Protein AF-A0A511N203-F1 (afdb_monomer_lite)

pLDDT: mean 80.78, std 5.79, range [61.34, 89.25]

Foldseek 3Di:
DKKFFADDDPFFTDGDIDDDPDLQSVLVVVLVNRLVSGDPVVNVVSVVDDPQVVQVVVQVVLCVVQVDDQDRDPDSVSVQVVCVVSVRMDDDD

Organism: Deinococcus cellulosilyticus (strain DSM 18568 / NBRC 106333 / KACC 11606 / 5516J-15) (NCBI:txid1223518)

Sequence (93 aa):
MKFHVNIQTRQVVVNETIEGENEEQIWRQARKEIEQRSPFLVRSAIKLMGDRSIWERITEYVNEKNGLQEPVPTNAREFIEMGVRSGYITRLE

Structure (mmCIF, N/CA/C/O backbone):
data_AF-A0A511N203-F1
#
_entry.id   AF-A0A511N203-F1
#
loop_
_atom_site.group_PDB
_atom_site.id
_atom_site.type_symbol
_atom_site.label_atom_id
_atom_site.label_alt_id
_atom_site.label_comp_id
_atom_site.label_asym_id
_atom_site.label_entity_id
_atom_site.label_seq_id
_atom_site.pdbx_PDB_ins_code
_atom_site.Cartn_x
_atom_site.Cartn_y
_atom_site.Cartn_z
_atom_site.occupancy
_atom_site.B_iso_or_equiv
_atom_site.auth_seq_id
_atom_site.auth_comp_id
_atom_site.auth_asym_id
_atom_site.auth_atom_id
_atom_site.pdbx_PDB_model_num
ATOM 1 N N . MET A 1 1 ? 0.661 -7.543 -16.523 1.00 78.50 1 MET A N 1
ATOM 2 C CA . MET A 1 1 ? 0.298 -8.161 -15.231 1.00 78.50 1 MET A CA 1
ATOM 3 C C . MET A 1 1 ? -0.942 -7.468 -14.701 1.00 78.50 1 MET A C 1
ATOM 5 O O . MET A 1 1 ? -1.030 -6.246 -14.816 1.00 78.50 1 MET A O 1
ATOM 9 N N .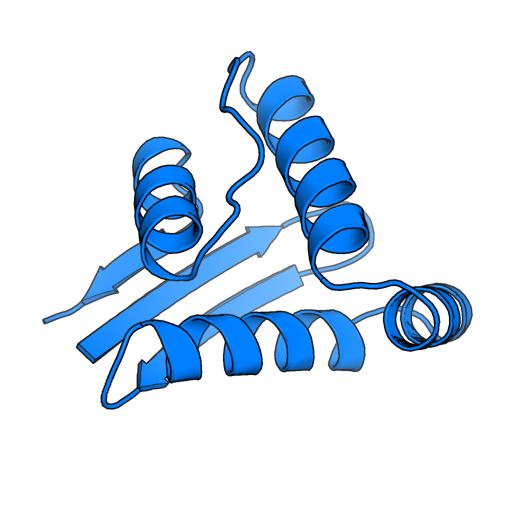 LYS A 1 2 ? -1.886 -8.222 -14.136 1.00 81.56 2 LYS A N 1
ATOM 10 C CA . LYS A 1 2 ? -3.151 -7.686 -13.635 1.00 81.56 2 LYS A CA 1
ATOM 11 C C . LYS A 1 2 ? -3.316 -8.051 -12.162 1.00 81.56 2 LYS A C 1
ATOM 13 O O . LYS A 1 2 ? -3.010 -9.157 -11.734 1.00 81.56 2 LYS A O 1
ATOM 18 N N . PHE A 1 3 ? -3.754 -7.104 -11.348 1.00 80.25 3 PHE A N 1
ATOM 19 C CA . PHE A 1 3 ? -3.920 -7.308 -9.914 1.00 80.25 3 PHE A CA 1
ATOM 20 C C . PHE A 1 3 ? -5.246 -6.725 -9.482 1.00 80.25 3 PHE A C 1
ATOM 22 O O . PHE A 1 3 ? -5.537 -5.567 -9.754 1.00 80.25 3 PHE A O 1
ATOM 29 N N . HIS A 1 4 ? -6.053 -7.512 -8.792 1.00 79.69 4 HIS A N 1
ATOM 30 C CA . HIS A 1 4 ? -7.196 -6.981 -8.078 1.00 79.69 4 HIS A CA 1
ATOM 31 C C . HIS A 1 4 ? -6.745 -6.516 -6.696 1.00 79.69 4 HIS A C 1
ATOM 33 O O . HIS A 1 4 ? -6.198 -7.309 -5.934 1.00 79.69 4 HIS A O 1
ATOM 39 N N . VAL A 1 5 ? -6.951 -5.241 -6.388 1.00 77.50 5 VAL A N 1
ATOM 40 C CA . VAL A 1 5 ? -6.628 -4.622 -5.104 1.00 77.50 5 VAL A CA 1
ATOM 41 C C . VAL A 1 5 ? -7.933 -4.317 -4.389 1.00 77.50 5 VAL A C 1
ATOM 43 O O . VAL A 1 5 ? -8.720 -3.492 -4.851 1.00 77.50 5 VAL A O 1
ATOM 46 N N . ASN A 1 6 ? -8.137 -4.969 -3.251 1.00 79.44 6 ASN A N 1
ATOM 47 C CA . ASN A 1 6 ? -9.293 -4.781 -2.393 1.00 79.44 6 ASN A CA 1
ATOM 48 C C . ASN A 1 6 ? -8.822 -4.373 -0.995 1.00 79.44 6 ASN A C 1
ATOM 50 O O . ASN A 1 6 ? -8.491 -5.228 -0.184 1.00 79.44 6 ASN A O 1
ATOM 54 N N . ILE A 1 7 ? -8.781 -3.070 -0.721 1.00 70.06 7 ILE A N 1
ATOM 55 C CA . ILE A 1 7 ? -8.421 -2.470 0.564 1.00 70.06 7 ILE A CA 1
ATOM 56 C C . ILE A 1 7 ? -9.626 -1.700 1.092 1.00 70.06 7 ILE A C 1
ATOM 58 O O . ILE A 1 7 ? -10.038 -0.693 0.516 1.00 70.06 7 ILE A O 1
ATOM 62 N N . GLN A 1 8 ? -10.146 -2.116 2.243 1.00 67.19 8 GLN A N 1
ATOM 63 C CA . GLN A 1 8 ? -11.225 -1.414 2.926 1.00 67.19 8 GLN A CA 1
ATOM 64 C C . GLN A 1 8 ? -10.768 -0.966 4.313 1.00 67.19 8 GLN A C 1
ATOM 66 O O . GLN A 1 8 ? -10.602 -1.766 5.230 1.00 67.19 8 GLN A O 1
ATOM 71 N N . THR A 1 9 ? -10.596 0.343 4.473 1.00 65.94 9 THR A N 1
ATOM 72 C CA . THR A 1 9 ? -10.326 0.986 5.763 1.00 65.94 9 THR A CA 1
ATOM 73 C C . THR A 1 9 ? -11.520 1.843 6.191 1.00 65.94 9 THR A C 1
ATOM 75 O O . THR A 1 9 ? -12.491 1.998 5.453 1.00 65.94 9 THR A O 1
ATOM 78 N N . ARG A 1 10 ? -11.461 2.451 7.387 1.00 62.66 10 ARG A N 1
ATOM 79 C CA . ARG A 1 10 ? -12.500 3.399 7.841 1.00 62.66 10 ARG A CA 1
ATOM 80 C C . ARG A 1 10 ? -12.585 4.671 6.984 1.00 62.66 10 ARG A C 1
ATOM 82 O O . ARG A 1 10 ? -13.593 5.361 7.057 1.00 62.66 10 ARG A O 1
ATOM 89 N N . GLN A 1 11 ? -11.531 5.012 6.240 1.00 61.34 11 GLN A N 1
ATOM 90 C CA . GLN A 1 11 ? -11.403 6.299 5.538 1.00 61.34 11 GLN A CA 1
ATOM 91 C C . GLN A 1 11 ? -11.167 6.157 4.029 1.00 61.34 11 GLN A C 1
ATOM 93 O O . GLN A 1 11 ? -11.342 7.127 3.297 1.00 61.34 11 GLN A O 1
ATOM 98 N N . VAL A 1 12 ? -10.762 4.974 3.567 1.00 64.94 12 VAL A N 1
ATOM 99 C CA . VAL A 1 12 ? -10.359 4.700 2.183 1.00 64.94 12 VAL A CA 1
ATOM 100 C C . VAL A 1 12 ? -10.895 3.334 1.773 1.00 64.94 12 VAL 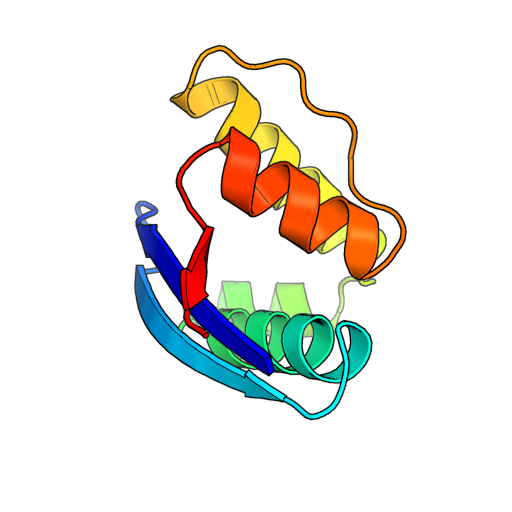A C 1
ATOM 102 O O . VAL A 1 12 ? -10.664 2.351 2.480 1.00 64.94 12 VAL A O 1
ATOM 105 N N . VAL A 1 13 ? -11.571 3.284 0.625 1.00 68.06 13 VAL A N 1
ATOM 106 C CA . VAL A 1 13 ? -11.997 2.046 -0.038 1.00 68.06 13 VAL A CA 1
ATOM 107 C C . VAL A 1 13 ? -11.363 2.005 -1.424 1.00 68.06 13 VAL A C 1
ATOM 109 O O . VAL A 1 13 ? -11.641 2.864 -2.261 1.00 68.06 13 VAL A O 1
ATOM 112 N N . VAL A 1 14 ? -10.514 1.011 -1.658 1.00 68.50 14 VAL A N 1
ATOM 113 C CA . VAL A 1 14 ? -9.939 0.676 -2.962 1.00 68.50 14 VAL A CA 1
ATOM 114 C C . VAL A 1 14 ? -10.458 -0.707 -3.314 1.00 68.50 14 VAL A C 1
ATOM 116 O O . VAL A 1 14 ? -10.207 -1.648 -2.578 1.00 68.50 14 VAL A O 1
ATOM 119 N N . ASN A 1 15 ? -11.214 -0.828 -4.394 1.00 76.25 15 ASN A N 1
ATOM 120 C CA . ASN A 1 15 ? -11.699 -2.111 -4.889 1.00 76.25 15 ASN A CA 1
ATOM 121 C C . ASN A 1 15 ? -11.626 -2.067 -6.409 1.00 76.25 15 ASN A C 1
ATOM 123 O O . ASN A 1 15 ? -12.604 -1.728 -7.073 1.00 76.25 15 ASN A O 1
ATOM 127 N N . GLU A 1 16 ? -10.427 -2.280 -6.937 1.00 77.25 16 GLU A N 1
ATOM 128 C CA . GLU A 1 16 ? -10.141 -2.054 -8.347 1.00 77.25 16 GLU A CA 1
ATOM 129 C C . GLU A 1 16 ? -9.175 -3.073 -8.906 1.00 77.25 16 GLU A C 1
ATOM 131 O O . GLU A 1 16 ? -8.403 -3.712 -8.195 1.00 77.25 16 GLU A O 1
ATOM 136 N N . THR A 1 17 ? -9.211 -3.202 -10.223 1.00 80.62 17 THR A N 1
ATOM 137 C CA . THR A 1 17 ? -8.211 -3.961 -10.942 1.00 80.62 17 THR A CA 1
ATOM 138 C C . THR A 1 17 ? -7.174 -3.013 -11.519 1.00 80.62 17 THR A C 1
ATOM 140 O O . THR A 1 17 ? -7.489 -2.154 -12.335 1.00 80.62 17 THR A O 1
ATOM 143 N N . ILE A 1 18 ? -5.933 -3.190 -11.081 1.00 81.31 18 ILE A N 1
ATOM 144 C CA . ILE A 1 18 ? -4.767 -2.450 -11.533 1.00 81.31 18 ILE A CA 1
ATOM 145 C C . ILE A 1 18 ? -4.033 -3.294 -12.573 1.00 81.31 18 ILE A C 1
ATOM 147 O O . ILE A 1 18 ? -3.671 -4.444 -12.320 1.00 81.31 18 ILE A O 1
ATOM 151 N N . GLU A 1 19 ? -3.797 -2.709 -13.740 1.00 81.44 19 GLU A N 1
ATOM 152 C CA . GLU A 1 19 ? -3.015 -3.307 -14.818 1.00 81.44 19 GLU A CA 1
ATOM 153 C C . GLU A 1 19 ? -1.696 -2.551 -14.984 1.00 81.44 19 GLU A C 1
ATOM 155 O O . GLU A 1 19 ? -1.644 -1.327 -14.870 1.00 81.44 19 GLU A O 1
ATOM 160 N N . GLY A 1 20 ? -0.620 -3.292 -15.234 1.00 78.44 20 GLY A N 1
ATOM 161 C CA . GLY A 1 20 ? 0.709 -2.728 -15.436 1.00 78.44 20 GLY A CA 1
ATOM 162 C C . GLY A 1 20 ? 1.640 -3.705 -16.142 1.00 78.44 20 GLY A C 1
ATOM 163 O O . GLY A 1 20 ? 1.485 -4.927 -16.057 1.00 78.44 20 GLY A O 1
ATOM 164 N N . GLU A 1 21 ? 2.626 -3.164 -16.846 1.00 81.88 21 GLU A N 1
ATOM 165 C CA . GLU A 1 21 ? 3.656 -3.937 -17.549 1.00 81.88 21 GLU A CA 1
ATOM 166 C C . GLU A 1 21 ? 4.667 -4.556 -16.573 1.00 81.88 21 GLU A C 1
ATOM 168 O O . GLU A 1 21 ? 5.293 -5.567 -16.880 1.00 81.88 21 GLU A O 1
ATOM 173 N N . ASN A 1 22 ? 4.809 -3.963 -15.384 1.00 84.31 22 ASN A N 1
ATOM 174 C CA . ASN A 1 22 ? 5.688 -4.419 -14.313 1.00 84.31 22 ASN A CA 1
ATOM 175 C C . ASN A 1 22 ? 5.159 -4.014 -12.927 1.00 84.31 22 ASN A C 1
ATOM 177 O O . ASN A 1 22 ? 4.264 -3.180 -12.791 1.00 84.31 22 ASN A O 1
A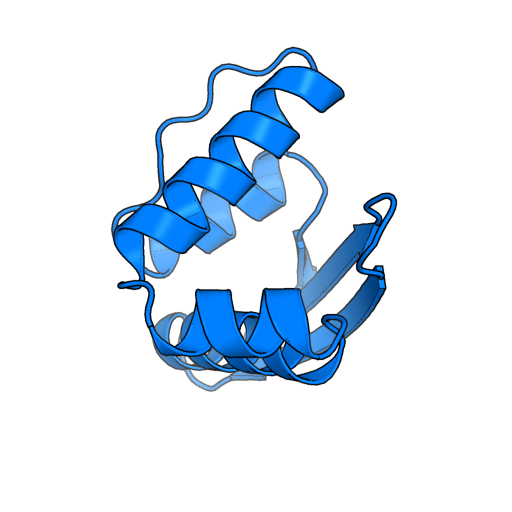TOM 181 N N . GLU A 1 23 ? 5.751 -4.602 -11.891 1.00 82.06 23 GLU A N 1
ATOM 182 C CA . GLU A 1 23 ? 5.390 -4.404 -10.482 1.00 82.06 23 GLU A CA 1
ATOM 183 C C . GLU A 1 23 ? 5.523 -2.930 -10.047 1.00 82.06 23 GLU A C 1
ATOM 185 O O . GLU A 1 23 ? 4.690 -2.423 -9.298 1.00 82.06 23 GLU A O 1
ATOM 190 N N . GLU A 1 24 ? 6.512 -2.205 -10.576 1.00 85.31 24 GLU A N 1
ATOM 191 C CA . GLU A 1 24 ? 6.748 -0.781 -10.288 1.00 85.31 24 GLU A CA 1
ATOM 192 C C . GLU A 1 24 ? 5.628 0.138 -10.798 1.00 85.31 24 GLU A C 1
ATOM 194 O O . GLU A 1 24 ? 5.321 1.170 -10.192 1.00 85.31 24 GLU A O 1
ATOM 199 N N . GLN A 1 25 ? 5.003 -0.197 -11.928 1.00 84.44 25 GLN A N 1
ATOM 200 C CA . GLN A 1 25 ? 3.812 0.518 -12.391 1.00 84.44 25 GLN A CA 1
ATOM 201 C C . GLN A 1 25 ? 2.626 0.253 -11.456 1.00 84.44 25 GLN A C 1
ATOM 203 O O . GLN A 1 25 ? 1.933 1.199 -11.085 1.00 84.44 25 GLN A O 1
ATOM 208 N N . ILE A 1 26 ? 2.438 -0.995 -11.012 1.00 81.94 26 ILE A N 1
ATOM 209 C CA . ILE A 1 26 ? 1.370 -1.369 -10.071 1.00 81.94 26 ILE A CA 1
ATOM 210 C C . ILE A 1 26 ? 1.524 -0.625 -8.742 1.00 81.94 26 ILE A C 1
ATOM 212 O O . ILE A 1 26 ? 0.559 -0.043 -8.251 1.00 81.94 26 ILE A O 1
ATOM 216 N N . TRP A 1 27 ? 2.737 -0.582 -8.190 1.00 83.06 27 TRP A N 1
ATOM 217 C CA . TRP A 1 27 ? 3.050 0.147 -6.958 1.00 83.06 27 TRP A CA 1
ATOM 218 C C . TRP A 1 27 ? 2.692 1.633 -7.059 1.00 83.06 27 TRP A C 1
ATOM 220 O O . TRP A 1 27 ? 1.988 2.182 -6.207 1.00 83.06 27 TRP A O 1
ATOM 230 N N . ARG A 1 28 ? 3.137 2.294 -8.135 1.00 84.44 28 ARG A N 1
ATOM 231 C CA . ARG A 1 28 ? 2.853 3.719 -8.365 1.00 84.44 28 ARG A CA 1
ATOM 232 C C . ARG A 1 28 ? 1.363 3.981 -8.565 1.00 84.44 28 ARG A C 1
ATOM 234 O O . ARG A 1 28 ? 0.841 4.962 -8.034 1.00 84.44 28 ARG A O 1
ATOM 241 N N . GLN A 1 29 ? 0.677 3.107 -9.295 1.00 84.75 29 GLN A N 1
ATOM 242 C CA . GLN A 1 29 ? -0.758 3.222 -9.530 1.00 84.75 29 GLN A CA 1
ATOM 243 C C . GLN A 1 29 ? -1.549 3.027 -8.227 1.00 84.75 29 GLN A C 1
ATOM 245 O O . GLN A 1 29 ? -2.430 3.830 -7.932 1.00 84.75 29 GLN A O 1
ATOM 250 N N . ALA A 1 30 ? -1.184 2.047 -7.396 1.00 79.38 30 ALA A N 1
ATOM 251 C CA . ALA A 1 30 ? -1.808 1.821 -6.093 1.00 79.38 30 ALA A CA 1
ATOM 252 C C . ALA A 1 30 ? -1.671 3.044 -5.172 1.00 79.38 30 ALA A C 1
ATOM 254 O O . ALA A 1 30 ? -2.655 3.485 -4.574 1.00 79.38 30 ALA A O 1
ATOM 255 N N . ARG A 1 31 ? -0.478 3.658 -5.113 1.00 81.88 31 ARG A N 1
ATOM 256 C CA . ARG A 1 31 ? -0.270 4.915 -4.375 1.00 81.88 31 ARG A CA 1
ATOM 257 C C . ARG A 1 31 ? -1.194 6.024 -4.878 1.00 81.88 31 ARG A C 1
ATOM 259 O O . ARG A 1 31 ? -1.816 6.718 -4.074 1.00 81.88 31 ARG A O 1
ATOM 266 N N . LYS A 1 32 ? -1.284 6.188 -6.198 1.00 84.38 32 LYS A N 1
ATOM 267 C CA . LYS A 1 32 ? -2.114 7.219 -6.828 1.00 84.38 32 LYS A CA 1
ATOM 268 C C . LYS A 1 32 ? -3.598 7.032 -6.504 1.00 84.38 32 LYS A C 1
ATOM 270 O O . LYS A 1 32 ? -4.261 8.011 -6.171 1.00 84.38 32 LYS A O 1
ATOM 275 N N . GLU A 1 33 ? -4.103 5.801 -6.537 1.00 82.81 33 GLU A N 1
ATOM 276 C CA . GLU A 1 33 ? -5.493 5.499 -6.169 1.00 82.81 33 GLU A CA 1
ATOM 277 C C . GLU A 1 33 ? -5.781 5.825 -4.698 1.00 82.81 33 GLU A C 1
ATOM 279 O O . GLU A 1 33 ? -6.780 6.480 -4.384 1.00 82.81 33 GLU A O 1
ATOM 284 N N . ILE A 1 34 ? -4.876 5.445 -3.788 1.00 78.88 34 ILE A N 1
ATOM 285 C CA . ILE A 1 34 ? -4.992 5.777 -2.360 1.00 78.88 34 ILE A CA 1
ATOM 286 C C . ILE A 1 34 ? -5.028 7.296 -2.167 1.00 78.88 34 ILE A C 1
ATOM 288 O O . ILE A 1 34 ? -5.879 7.809 -1.438 1.00 78.88 34 ILE A O 1
ATOM 292 N N . GLU A 1 35 ? -4.142 8.033 -2.836 1.00 81.88 35 GLU A N 1
ATOM 293 C CA . GLU A 1 35 ? -4.110 9.493 -2.777 1.00 81.88 35 GLU A CA 1
ATOM 294 C C . GLU A 1 35 ? -5.428 10.111 -3.277 1.00 81.88 35 GLU A C 1
ATOM 296 O O . GLU A 1 35 ? -6.009 10.971 -2.609 1.00 81.88 35 GLU A O 1
ATOM 301 N N . GLN A 1 36 ? -5.930 9.673 -4.433 1.00 83.81 36 GLN A N 1
ATOM 302 C CA . GLN A 1 36 ? -7.132 10.241 -5.047 1.00 83.81 36 GLN A CA 1
ATOM 303 C C . GLN A 1 36 ? -8.392 10.024 -4.203 1.00 83.81 36 GLN A C 1
ATOM 305 O O . GLN A 1 36 ? -9.232 10.930 -4.117 1.00 83.81 36 GLN A O 1
ATOM 310 N N . ARG A 1 37 ? -8.493 8.858 -3.560 1.00 79.00 37 ARG A N 1
ATOM 311 C CA . ARG A 1 37 ? -9.650 8.440 -2.753 1.00 79.00 37 ARG A CA 1
ATOM 312 C C . ARG A 1 37 ? -9.587 8.928 -1.310 1.00 79.00 37 ARG A C 1
ATOM 314 O O . ARG A 1 37 ? -10.590 8.884 -0.604 1.00 79.00 37 ARG A O 1
ATOM 321 N N . SER A 1 38 ? -8.433 9.429 -0.876 1.00 75.31 38 SER A N 1
ATOM 322 C CA . SER A 1 38 ? -8.243 9.937 0.478 1.00 75.31 38 SER A CA 1
ATOM 323 C C . SER A 1 38 ? -8.925 11.299 0.705 1.00 75.31 38 SER A C 1
ATOM 325 O O . SER A 1 38 ? -8.890 12.173 -0.174 1.00 75.31 38 SER A O 1
ATOM 327 N N . PRO A 1 39 ? -9.492 11.553 1.903 1.00 76.88 39 PRO A N 1
ATOM 328 C CA . PRO A 1 39 ? -9.989 12.875 2.295 1.00 76.88 39 PRO A CA 1
ATOM 329 C C . PRO A 1 39 ? -8.926 13.972 2.130 1.00 76.88 39 PRO A C 1
ATOM 331 O O . PRO A 1 39 ? -7.735 13.689 2.223 1.00 76.88 39 PRO A O 1
ATOM 334 N N . PHE A 1 40 ? -9.330 15.234 1.924 1.00 77.44 40 PHE A N 1
ATOM 335 C CA . PHE A 1 40 ? -8.414 16.344 1.595 1.00 77.44 40 PHE A CA 1
ATOM 336 C C . PHE A 1 40 ? -7.167 16.424 2.496 1.00 77.44 40 PHE A C 1
ATOM 338 O O . PHE A 1 40 ? -6.050 16.503 1.990 1.00 77.44 40 PHE A O 1
ATOM 345 N N . LEU A 1 41 ? -7.339 16.352 3.819 1.00 73.94 41 LEU A N 1
ATOM 346 C CA . LEU A 1 41 ? -6.218 16.416 4.764 1.00 73.94 41 LEU A CA 1
ATOM 347 C C . LEU A 1 41 ? -5.294 15.193 4.665 1.00 73.94 41 LEU A C 1
ATOM 349 O O . LEU A 1 41 ? -4.076 15.342 4.703 1.00 73.94 41 LEU A O 1
ATOM 353 N N . VAL A 1 42 ? -5.862 14.000 4.475 1.00 73.94 42 VAL A N 1
ATOM 354 C CA . VAL A 1 42 ? -5.108 12.745 4.318 1.00 73.94 42 VAL A CA 1
ATOM 355 C C . VAL A 1 42 ? -4.342 12.744 2.996 1.00 73.94 42 VAL A C 1
ATOM 357 O O . VAL A 1 42 ? -3.166 12.407 2.966 1.00 73.94 42 VAL A O 1
ATOM 360 N N . ARG A 1 43 ? -4.966 13.209 1.912 1.00 81.25 43 ARG A N 1
ATOM 361 C CA . ARG A 1 43 ? -4.325 13.399 0.606 1.00 81.25 43 ARG A CA 1
ATOM 362 C C . ARG A 1 43 ? -3.139 14.355 0.690 1.00 81.25 43 ARG A C 1
ATOM 364 O O . ARG A 1 43 ? -2.071 14.052 0.172 1.00 81.25 43 ARG A O 1
ATOM 371 N N . SER A 1 44 ? -3.319 15.494 1.359 1.00 76.75 44 SER A N 1
ATOM 372 C CA . SER A 1 44 ? -2.242 16.462 1.587 1.00 76.75 44 SER A CA 1
ATOM 373 C C . SER A 1 44 ? -1.103 15.853 2.406 1.00 76.75 44 SER A C 1
ATOM 375 O O . SER A 1 44 ? 0.057 16.065 2.070 1.00 76.75 44 SER A O 1
ATOM 377 N N . ALA A 1 45 ? -1.412 15.032 3.415 1.00 77.50 45 ALA A N 1
ATOM 378 C CA . ALA A 1 45 ? -0.400 14.285 4.156 1.00 77.50 45 ALA A CA 1
ATOM 379 C C . ALA A 1 45 ? 0.336 13.267 3.263 1.00 77.50 45 ALA A C 1
ATOM 381 O O . ALA A 1 45 ? 1.559 13.277 3.230 1.00 77.50 45 ALA A O 1
ATOM 382 N N . ILE A 1 46 ? -0.377 12.458 2.469 1.00 80.12 46 ILE A N 1
ATOM 383 C CA . ILE A 1 46 ? 0.209 11.472 1.539 1.00 80.12 46 ILE A CA 1
ATOM 384 C C . ILE A 1 46 ? 1.152 12.134 0.525 1.00 80.12 46 ILE A C 1
ATOM 386 O O . ILE A 1 46 ? 2.213 11.589 0.226 1.00 80.12 46 ILE A O 1
ATOM 390 N N . LYS A 1 47 ? 0.796 13.320 0.016 1.00 81.00 47 LYS A N 1
ATOM 391 C CA . LYS A 1 47 ? 1.651 14.096 -0.898 1.00 81.00 47 LYS A CA 1
ATOM 392 C C . LYS A 1 47 ? 2.962 14.548 -0.259 1.00 81.00 47 LYS A C 1
ATOM 394 O O . LYS A 1 47 ? 3.962 14.670 -0.957 1.00 81.00 47 LYS A O 1
ATOM 399 N N . LEU A 1 48 ? 2.942 14.827 1.042 1.00 81.31 48 LEU A N 1
ATOM 400 C CA . LEU A 1 48 ? 4.113 15.257 1.809 1.00 81.31 48 LEU A CA 1
ATOM 401 C C . LEU A 1 48 ? 4.924 14.074 2.357 1.00 81.31 48 LEU A C 1
ATOM 403 O O . LEU A 1 48 ? 6.074 14.251 2.752 1.00 81.31 48 LEU A O 1
ATOM 407 N N . MET A 1 49 ? 4.340 12.876 2.391 1.00 81.50 49 MET A N 1
ATOM 408 C CA . MET A 1 49 ? 4.996 11.665 2.867 1.00 81.50 49 MET A CA 1
ATOM 409 C C . MET A 1 49 ? 5.826 10.995 1.765 1.00 81.50 49 MET A C 1
ATOM 411 O O . MET A 1 49 ? 5.418 10.896 0.605 1.00 81.50 49 MET A O 1
ATOM 415 N N . GLY A 1 50 ? 6.996 10.483 2.152 1.00 80.81 50 GLY A N 1
ATOM 416 C CA . GLY A 1 50 ? 7.764 9.560 1.319 1.00 80.81 50 GLY A CA 1
ATOM 417 C C . GLY A 1 50 ? 7.081 8.194 1.225 1.00 80.81 50 GLY A C 1
ATOM 418 O O . GLY A 1 50 ? 6.308 7.825 2.112 1.00 80.81 50 GLY A O 1
ATOM 419 N N . ASP A 1 51 ? 7.399 7.429 0.175 1.00 75.81 51 ASP A N 1
ATOM 420 C CA . ASP A 1 51 ? 6.812 6.101 -0.065 1.00 75.81 51 ASP A CA 1
ATOM 421 C C . ASP A 1 51 ? 6.921 5.197 1.163 1.00 75.81 51 ASP A C 1
ATOM 423 O O . ASP A 1 51 ? 5.921 4.662 1.630 1.00 75.81 51 ASP A O 1
ATOM 427 N N . ARG A 1 52 ? 8.117 5.105 1.753 1.00 80.31 52 ARG A N 1
ATOM 428 C CA . ARG A 1 52 ? 8.370 4.269 2.930 1.00 80.31 52 ARG A CA 1
ATOM 429 C C . ARG A 1 52 ? 7.384 4.536 4.069 1.00 80.31 52 ARG A C 1
ATOM 431 O O . ARG A 1 52 ? 6.796 3.597 4.583 1.00 80.31 52 ARG A O 1
ATOM 438 N N . SER A 1 53 ? 7.155 5.797 4.429 1.00 83.25 53 SER A N 1
ATOM 439 C CA . SER A 1 53 ? 6.271 6.141 5.549 1.00 83.25 53 SER A CA 1
ATOM 440 C C . SER A 1 53 ? 4.798 5.845 5.265 1.00 83.25 53 SER A C 1
ATOM 442 O O . SER A 1 53 ? 4.025 5.602 6.191 1.00 83.25 53 SER A O 1
ATOM 444 N N . ILE A 1 54 ? 4.384 5.878 3.995 1.00 82.69 54 ILE A N 1
ATOM 445 C CA . ILE A 1 54 ? 3.033 5.465 3.595 1.00 82.69 54 ILE A CA 1
ATOM 446 C C . ILE A 1 54 ? 2.891 3.958 3.814 1.00 82.69 54 ILE A C 1
ATOM 448 O O . ILE A 1 54 ? 1.931 3.512 4.443 1.00 82.69 54 ILE A O 1
ATOM 452 N N . TRP A 1 55 ? 3.869 3.185 3.343 1.00 82.50 55 TRP A N 1
ATOM 453 C CA . TRP A 1 55 ? 3.846 1.734 3.470 1.00 82.50 55 TRP A CA 1
ATOM 454 C C . TRP A 1 55 ? 4.029 1.259 4.906 1.00 82.50 55 TRP A C 1
ATOM 456 O O . TRP A 1 55 ? 3.388 0.282 5.274 1.00 82.50 55 TRP A O 1
ATOM 466 N N . GLU A 1 56 ? 4.794 1.970 5.740 1.00 84.75 56 GLU A N 1
ATOM 467 C CA . GLU A 1 56 ? 4.874 1.735 7.191 1.00 84.75 56 GLU A CA 1
ATOM 468 C C . GLU A 1 56 ? 3.472 1.760 7.808 1.00 84.75 56 GLU A C 1
ATOM 470 O O . GLU A 1 56 ? 3.032 0.763 8.375 1.00 84.75 56 GLU A O 1
ATOM 475 N N . ARG A 1 57 ? 2.707 2.833 7.574 1.00 82.00 57 ARG A N 1
ATOM 476 C CA . ARG A 1 57 ? 1.337 2.962 8.099 1.00 82.00 57 ARG A CA 1
ATOM 477 C C . ARG A 1 57 ? 0.374 1.909 7.559 1.00 82.00 57 ARG A C 1
ATOM 479 O O . ARG A 1 57 ? -0.501 1.443 8.285 1.00 82.00 57 ARG A O 1
ATOM 486 N N . ILE A 1 58 ? 0.488 1.562 6.277 1.00 80.06 58 ILE A N 1
ATOM 487 C CA . ILE A 1 58 ? -0.355 0.521 5.673 1.00 80.06 58 ILE A CA 1
ATOM 488 C C . ILE A 1 58 ? -0.021 -0.840 6.285 1.00 80.06 58 ILE A C 1
ATOM 490 O O . ILE A 1 58 ? -0.930 -1.582 6.640 1.00 80.06 58 ILE A O 1
ATOM 494 N N . THR A 1 59 ? 1.263 -1.145 6.458 1.00 84.00 59 THR A N 1
ATOM 495 C CA . THR A 1 59 ? 1.729 -2.405 7.048 1.00 84.00 59 THR A CA 1
ATOM 496 C C . THR A 1 59 ? 1.300 -2.515 8.508 1.00 84.00 59 THR A C 1
ATOM 498 O O . THR A 1 59 ? 0.768 -3.547 8.905 1.00 84.00 59 THR A O 1
ATOM 501 N N . GLU A 1 60 ? 1.441 -1.440 9.291 1.00 84.94 60 GLU A N 1
ATOM 502 C CA . GLU A 1 60 ? 0.927 -1.356 10.665 1.00 84.94 60 GLU A CA 1
ATOM 503 C C . GLU A 1 60 ? -0.574 -1.657 10.713 1.00 84.94 60 GLU A C 1
ATOM 505 O O . GLU A 1 60 ? -1.004 -2.533 11.460 1.00 84.94 60 GLU A O 1
ATOM 510 N N . TYR A 1 61 ? -1.367 -1.015 9.850 1.00 82.56 61 TYR A N 1
ATOM 511 C CA . TYR A 1 61 ? -2.807 -1.261 9.769 1.00 82.56 61 TYR A CA 1
ATOM 512 C C . TYR A 1 61 ? -3.144 -2.719 9.425 1.00 82.56 61 TYR A C 1
ATOM 514 O O . TYR A 1 61 ? -4.034 -3.312 10.037 1.00 82.56 61 TYR A O 1
ATOM 522 N N . VAL A 1 62 ? -2.449 -3.302 8.444 1.00 81.88 62 VAL A N 1
ATOM 523 C CA . VAL A 1 62 ? -2.636 -4.699 8.023 1.00 81.88 62 VAL A CA 1
ATOM 524 C C . VAL A 1 62 ? -2.303 -5.662 9.163 1.00 81.88 62 VAL A C 1
ATOM 526 O O . VAL A 1 62 ? -3.081 -6.578 9.441 1.00 81.88 62 VAL A O 1
ATOM 529 N N . ASN A 1 63 ? -1.187 -5.427 9.851 1.00 86.38 63 ASN A N 1
ATOM 530 C CA . ASN A 1 63 ? -0.743 -6.223 10.989 1.00 86.38 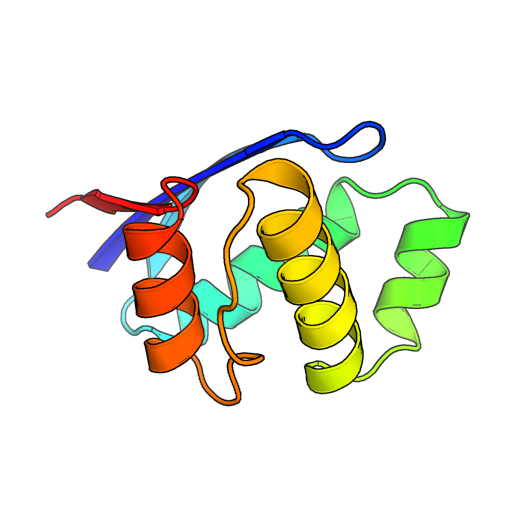63 ASN A CA 1
ATOM 531 C C . ASN A 1 63 ? -1.742 -6.154 12.147 1.00 86.38 63 ASN A C 1
ATOM 533 O O . ASN A 1 63 ? -2.161 -7.194 12.654 1.00 86.38 63 ASN A O 1
ATOM 537 N N . GLU A 1 64 ? -2.207 -4.954 12.502 1.00 85.69 64 GLU A N 1
ATOM 538 C CA . GLU A 1 64 ? -3.230 -4.759 13.533 1.00 85.69 64 GLU A CA 1
ATOM 539 C C . GLU A 1 64 ? -4.557 -5.440 13.179 1.00 85.69 64 GLU A C 1
ATOM 541 O O . GLU A 1 64 ? -5.207 -6.031 14.043 1.00 85.69 64 GLU A O 1
ATOM 546 N N . LYS A 1 65 ? -4.988 -5.354 11.915 1.00 81.56 65 LYS A N 1
ATOM 547 C CA . LYS A 1 65 ? -6.293 -5.873 11.490 1.00 81.56 65 LYS A CA 1
ATOM 548 C C . LYS A 1 65 ? -6.354 -7.382 11.374 1.00 81.56 65 LYS A C 1
ATOM 550 O O . LYS A 1 65 ? -7.383 -7.958 11.722 1.00 81.56 65 LYS A O 1
ATOM 555 N N . ASN A 1 66 ? -5.285 -7.993 10.883 1.00 80.12 66 ASN A N 1
ATOM 556 C CA . ASN A 1 66 ? -5.252 -9.420 10.590 1.00 80.12 66 ASN A CA 1
ATOM 557 C C . ASN A 1 66 ? -4.469 -10.225 11.636 1.00 80.12 66 ASN A C 1
ATOM 559 O O . ASN A 1 66 ? -4.368 -11.442 11.507 1.00 80.12 66 ASN A O 1
ATOM 563 N N . GLY A 1 67 ? -3.908 -9.570 12.660 1.00 83.12 67 GLY A N 1
ATOM 564 C CA . GLY A 1 67 ? -3.031 -10.222 13.634 1.00 83.12 67 GLY A CA 1
ATOM 565 C C . GLY A 1 67 ? -1.740 -10.745 12.998 1.00 83.12 67 GLY A C 1
ATOM 566 O O . GLY A 1 67 ? -1.223 -11.778 13.419 1.00 83.12 67 GLY A O 1
ATOM 567 N N . LEU A 1 68 ? -1.255 -10.065 11.955 1.00 83.00 68 LEU A N 1
ATOM 568 C CA . LEU A 1 68 ? -0.047 -10.428 11.211 1.00 83.00 68 LEU A CA 1
ATOM 569 C C . LEU A 1 68 ? 1.181 -9.674 11.745 1.00 83.00 68 LEU A C 1
ATOM 571 O O . LEU A 1 68 ? 1.063 -8.715 12.505 1.00 83.00 68 LEU A O 1
ATOM 575 N N . GLN A 1 69 ? 2.370 -10.117 11.336 1.00 86.69 69 GLN A N 1
ATOM 576 C CA . GLN A 1 69 ? 3.645 -9.429 11.571 1.00 86.69 69 GLN A CA 1
ATOM 577 C C . GLN A 1 69 ? 4.440 -9.361 10.264 1.00 86.69 69 GLN A C 1
ATOM 579 O O . GLN A 1 69 ? 5.527 -9.920 10.134 1.00 86.69 6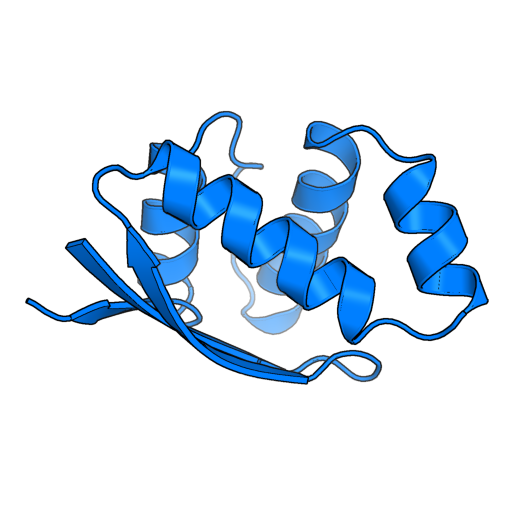9 GLN A O 1
ATOM 584 N N . GLU A 1 70 ? 3.853 -8.718 9.261 1.00 84.12 70 GLU A N 1
ATOM 585 C CA . GLU A 1 70 ? 4.512 -8.477 7.985 1.00 84.12 70 GLU A CA 1
ATOM 586 C C . GLU A 1 70 ? 5.534 -7.336 8.119 1.00 84.12 70 GLU A C 1
ATOM 588 O O . GLU A 1 70 ? 5.253 -6.332 8.791 1.00 84.12 70 GLU A O 1
ATOM 593 N N . PRO A 1 71 ? 6.721 -7.465 7.500 1.00 89.25 71 PRO A N 1
ATOM 594 C CA . PRO A 1 71 ? 7.662 -6.365 7.392 1.00 89.25 71 PRO A CA 1
ATOM 595 C C . PRO A 1 71 ? 7.139 -5.316 6.410 1.00 89.25 71 PRO A C 1
ATOM 597 O O . PRO A 1 71 ? 6.389 -5.611 5.480 1.00 89.25 71 PRO A O 1
ATOM 600 N N . VAL A 1 72 ? 7.592 -4.081 6.595 1.00 87.62 72 VAL A N 1
ATOM 601 C CA . VAL A 1 72 ? 7.259 -2.983 5.688 1.00 87.62 72 VAL A CA 1
ATOM 602 C C . VAL A 1 72 ? 7.906 -3.245 4.328 1.00 87.62 72 VAL A C 1
ATOM 604 O O . VAL A 1 72 ? 9.129 -3.408 4.279 1.00 87.62 72 VAL A O 1
ATOM 607 N N . PRO A 1 73 ? 7.138 -3.243 3.227 1.00 88.88 73 PRO A N 1
ATOM 608 C CA . PRO A 1 73 ? 7.695 -3.488 1.911 1.00 88.88 73 PRO A CA 1
ATOM 609 C C . PRO A 1 73 ? 8.578 -2.314 1.481 1.00 88.88 73 PRO A C 1
ATOM 611 O O . PRO A 1 73 ? 8.198 -1.145 1.578 1.00 88.88 73 PRO A O 1
ATOM 614 N N . THR A 1 74 ? 9.767 -2.634 0.980 1.00 86.19 74 THR A N 1
ATOM 615 C CA . THR A 1 74 ? 10.768 -1.658 0.525 1.00 86.19 74 THR A CA 1
ATOM 616 C C . THR A 1 74 ? 10.785 -1.476 -0.990 1.00 86.19 74 THR A C 1
ATOM 618 O O . THR A 1 74 ? 11.348 -0.501 -1.486 1.00 86.19 74 THR A O 1
ATOM 621 N N . ASN A 1 75 ? 10.163 -2.398 -1.726 1.00 85.62 75 ASN A N 1
ATOM 622 C CA . ASN A 1 75 ? 10.107 -2.413 -3.184 1.00 85.62 75 ASN A CA 1
ATOM 623 C C . ASN A 1 75 ? 8.775 -2.986 -3.692 1.00 85.62 75 ASN A C 1
ATOM 625 O O . ASN A 1 75 ? 8.035 -3.638 -2.949 1.00 85.62 75 ASN A O 1
ATOM 629 N N . ALA A 1 76 ? 8.496 -2.765 -4.981 1.00 85.31 76 ALA A N 1
ATOM 630 C CA . ALA A 1 76 ? 7.242 -3.158 -5.616 1.00 85.31 76 ALA A CA 1
ATOM 631 C C . ALA A 1 76 ? 6.875 -4.634 -5.428 1.00 85.31 76 ALA A C 1
ATOM 633 O O . ALA A 1 76 ? 5.717 -4.965 -5.153 1.00 85.31 76 ALA A O 1
ATOM 634 N N . ARG A 1 77 ? 7.873 -5.512 -5.527 1.00 87.81 77 ARG A N 1
ATOM 635 C CA . ARG A 1 77 ? 7.702 -6.951 -5.364 1.00 87.81 77 ARG A CA 1
ATOM 636 C C . ARG A 1 77 ? 7.237 -7.309 -3.957 1.00 87.81 77 ARG A C 1
ATOM 638 O O . ARG A 1 77 ? 6.238 -8.010 -3.808 1.00 87.81 77 ARG A O 1
ATOM 645 N N . GLU A 1 78 ? 7.920 -6.799 -2.934 1.00 89.06 78 GLU A N 1
ATOM 646 C CA . GLU A 1 78 ? 7.579 -7.055 -1.530 1.00 89.06 78 GLU A CA 1
ATOM 647 C C . GLU A 1 78 ? 6.159 -6.596 -1.189 1.00 89.06 78 GLU A C 1
ATOM 649 O O . GLU A 1 78 ? 5.448 -7.298 -0.475 1.00 89.06 78 GLU A O 1
ATOM 654 N N . PHE A 1 79 ? 5.704 -5.464 -1.733 1.00 85.88 79 PHE A N 1
ATOM 655 C CA . PHE A 1 79 ? 4.328 -4.997 -1.523 1.00 85.88 79 PHE A CA 1
ATOM 656 C C . PHE A 1 79 ? 3.294 -5.909 -2.156 1.00 85.88 79 PHE A C 1
ATOM 658 O O . PHE A 1 79 ? 2.284 -6.209 -1.522 1.00 85.88 79 PHE A O 1
ATOM 665 N N . ILE A 1 80 ? 3.536 -6.370 -3.384 1.00 85.44 80 ILE A N 1
ATOM 666 C CA . ILE A 1 80 ? 2.628 -7.308 -4.040 1.00 85.44 80 ILE A CA 1
ATOM 667 C C . ILE A 1 80 ? 2.584 -8.616 -3.251 1.00 85.44 80 ILE A C 1
ATOM 669 O O . ILE A 1 80 ? 1.505 -9.142 -2.999 1.00 85.44 80 ILE A O 1
ATOM 673 N N . GLU A 1 81 ? 3.737 -9.146 -2.845 1.00 88.81 81 GLU A N 1
ATOM 674 C CA . GLU A 1 81 ? 3.810 -10.381 -2.063 1.00 88.81 81 GLU A CA 1
ATOM 675 C C . GLU A 1 81 ? 3.116 -10.238 -0.699 1.00 88.81 81 GLU A C 1
ATOM 677 O O . GLU A 1 81 ? 2.317 -11.101 -0.333 1.00 88.81 81 GLU A O 1
ATOM 682 N N . MET A 1 82 ? 3.350 -9.133 0.017 1.00 88.25 82 MET A N 1
ATOM 683 C CA . MET A 1 82 ? 2.664 -8.817 1.272 1.00 88.25 82 MET A CA 1
ATOM 684 C C . MET A 1 82 ? 1.155 -8.703 1.059 1.00 88.25 82 MET A C 1
ATOM 686 O O . MET A 1 82 ? 0.383 -9.320 1.790 1.00 88.25 82 MET A O 1
ATOM 690 N N . GLY A 1 83 ? 0.716 -7.946 0.051 1.00 84.88 83 GLY A N 1
ATOM 691 C CA . GLY A 1 83 ? -0.697 -7.756 -0.266 1.00 84.88 83 GLY A CA 1
ATOM 692 C C . GLY A 1 83 ? -1.403 -9.062 -0.628 1.00 84.88 83 GLY A C 1
ATOM 693 O O . GLY A 1 83 ? -2.548 -9.263 -0.232 1.00 84.88 83 GLY A O 1
ATOM 694 N N . VAL A 1 84 ? -0.714 -9.979 -1.314 1.00 86.56 84 VAL A N 1
ATOM 695 C CA . VAL A 1 84 ? -1.231 -11.323 -1.609 1.00 86.56 84 VAL A CA 1
ATOM 696 C C . VAL A 1 84 ? -1.343 -12.168 -0.340 1.00 86.56 84 VAL A C 1
ATOM 698 O O . VAL A 1 84 ? -2.399 -12.747 -0.098 1.00 86.56 84 VAL A O 1
ATOM 701 N N . ARG A 1 85 ? -0.303 -12.208 0.508 1.00 85.44 85 ARG A N 1
ATOM 702 C CA . ARG A 1 85 ? -0.331 -12.965 1.779 1.00 85.44 85 ARG A CA 1
ATOM 703 C C . ARG A 1 85 ? -1.414 -12.475 2.737 1.00 85.44 85 ARG A C 1
ATOM 705 O O . ARG A 1 85 ? -2.071 -13.277 3.389 1.00 85.44 85 ARG A O 1
ATOM 712 N N . SER A 1 86 ? -1.600 -11.162 2.802 1.00 82.50 86 SER A N 1
ATOM 713 C CA . SER A 1 86 ? -2.584 -10.508 3.669 1.00 82.50 86 SER A CA 1
ATOM 714 C C . SER A 1 86 ? -4.002 -10.471 3.082 1.00 82.50 86 SER A C 1
ATOM 716 O O . SER A 1 86 ? -4.917 -9.998 3.752 1.00 82.50 86 SER A O 1
ATOM 718 N N . GLY A 1 87 ? -4.204 -10.979 1.859 1.00 82.06 87 GLY A N 1
ATOM 719 C CA . GLY A 1 87 ? -5.517 -11.091 1.216 1.00 82.06 87 GLY A CA 1
ATOM 720 C C . GLY A 1 87 ? -6.070 -9.794 0.611 1.00 82.06 87 GLY A C 1
ATOM 721 O O . GLY A 1 87 ? -7.210 -9.785 0.153 1.00 82.06 87 GLY A O 1
ATOM 722 N N . TYR A 1 88 ? -5.288 -8.710 0.575 1.00 81.75 88 TYR A N 1
ATOM 723 C CA . TYR A 1 88 ? -5.694 -7.426 -0.020 1.00 81.75 88 TYR A CA 1
ATOM 724 C C . TYR A 1 88 ? -5.404 -7.329 -1.523 1.00 81.75 88 TYR A C 1
ATOM 726 O O . TYR A 1 88 ? -5.955 -6.462 -2.201 1.00 81.75 88 TYR A O 1
ATOM 734 N N . ILE A 1 89 ? -4.532 -8.188 -2.058 1.00 84.44 89 ILE A N 1
ATOM 735 C CA . ILE A 1 89 ? -4.189 -8.234 -3.482 1.00 84.44 89 ILE A CA 1
ATOM 736 C C . ILE A 1 89 ? -4.418 -9.648 -4.009 1.00 84.44 89 ILE A C 1
ATOM 738 O O . ILE A 1 89 ? -3.922 -10.619 -3.453 1.00 84.44 89 ILE A O 1
ATOM 742 N N . THR A 1 90 ? -5.127 -9.775 -5.125 1.00 85.12 90 THR A N 1
ATOM 743 C CA . THR A 1 90 ? -5.249 -11.030 -5.876 1.00 85.12 90 THR A CA 1
ATOM 744 C C . THR A 1 90 ? -4.570 -10.868 -7.228 1.00 85.12 90 THR A C 1
ATOM 746 O O . THR A 1 90 ? -4.856 -9.916 -7.954 1.00 85.12 90 THR A O 1
ATOM 749 N N . ARG A 1 91 ? -3.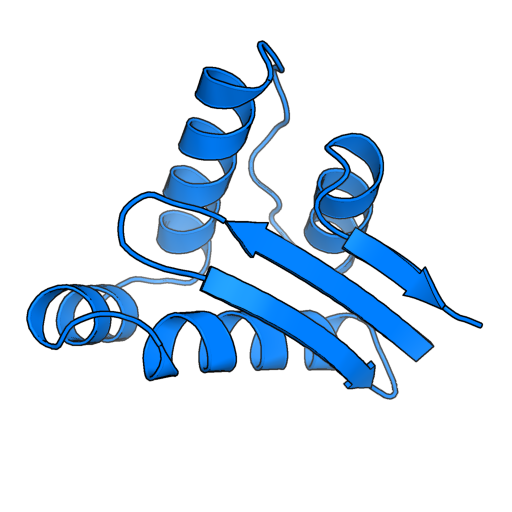660 -11.784 -7.579 1.00 83.50 91 ARG A N 1
ATOM 750 C CA . ARG A 1 91 ? -3.060 -11.814 -8.920 1.00 83.50 91 ARG A CA 1
ATOM 751 C C . ARG A 1 91 ? -4.105 -12.306 -9.917 1.00 83.50 91 ARG A C 1
ATOM 753 O O . ARG A 1 91 ? -4.700 -13.357 -9.704 1.00 83.50 91 ARG A O 1
ATOM 760 N N . LEU A 1 92 ? -4.321 -11.536 -10.972 1.00 79.38 92 LEU A N 1
ATOM 761 C CA . LEU A 1 92 ? -5.127 -11.910 -12.125 1.00 79.38 92 LEU A CA 1
ATOM 762 C C . LEU A 1 92 ? -4.149 -12.125 -13.291 1.00 79.38 92 LEU A C 1
ATOM 764 O O . LEU A 1 92 ? -3.185 -11.369 -13.420 1.00 79.38 92 LEU A O 1
ATOM 768 N N . GLU A 1 93 ? -4.347 -13.191 -14.063 1.00 70.50 93 GLU A N 1
ATOM 769 C CA . GLU A 1 93 ? -3.455 -13.585 -15.170 1.00 70.50 93 GLU A CA 1
ATOM 770 C C . GLU A 1 93 ? -3.125 -12.424 -16.129 1.00 70.50 93 GLU A C 1
ATOM 772 O O . GLU A 1 93 ? -4.037 -11.625 -16.456 1.00 70.50 93 GLU A O 1
#

Radius of gyration: 12.38 Å; chains: 1; bounding box: 23×30×31 Å

Secondary structure (DSSP, 8-state):
-EEEEEEE-SS-EEEEEEE-SSHHHHHHHHHHHHHHHS-HHHHHHHHHS-HHHHHHHHHHHHHHHHT--PPPP-SHHHHHHHHHHTTSEEEE-